Protein AF-A0A8B9V625-F1 (afdb_monomer_lite)

Structure (mmCIF, N/CA/C/O backbone):
data_AF-A0A8B9V625-F1
#
_entry.id   AF-A0A8B9V625-F1
#
loop_
_atom_site.group_PDB
_atom_site.id
_atom_site.type_symbol
_atom_site.label_atom_id
_atom_site.label_alt_id
_atom_site.label_comp_id
_atom_site.label_asym_id
_atom_site.label_entity_id
_atom_site.label_seq_id
_atom_site.pdbx_PDB_ins_code
_atom_site.Cartn_x
_atom_site.Cartn_y
_atom_site.Cartn_z
_atom_site.occupancy
_atom_site.B_iso_or_equiv
_atom_site.auth_seq_id
_atom_site.auth_comp_id
_atom_site.auth_asym_id
_atom_site.auth_atom_id
_atom_site.pdbx_PDB_model_num
ATOM 1 N N . GLU A 1 1 ? 0.213 2.146 -15.471 1.00 45.00 1 GLU A N 1
ATOM 2 C CA . GLU A 1 1 ? -1.157 2.420 -14.981 1.00 45.00 1 GLU A CA 1
ATOM 3 C C . GLU A 1 1 ? -1.192 2.139 -13.483 1.00 45.00 1 GLU A C 1
ATOM 5 O O . GLU A 1 1 ? -0.607 1.149 -13.054 1.00 45.00 1 GLU A O 1
ATOM 10 N N . ALA A 1 2 ? -1.809 3.013 -12.683 1.00 54.62 2 ALA A N 1
ATOM 11 C CA . ALA A 1 2 ? -1.932 2.799 -11.241 1.00 54.62 2 ALA A CA 1
ATOM 12 C C . ALA A 1 2 ? -3.237 2.050 -10.934 1.00 54.62 2 ALA A C 1
ATOM 14 O O . ALA A 1 2 ? -4.320 2.504 -11.299 1.00 54.62 2 ALA A O 1
ATOM 15 N N . ILE A 1 3 ? -3.130 0.909 -10.263 1.00 57.88 3 ILE A N 1
ATOM 16 C CA . ILE A 1 3 ? -4.243 0.092 -9.796 1.00 57.88 3 ILE A CA 1
ATOM 17 C C . ILE A 1 3 ? -4.506 0.445 -8.328 1.00 57.88 3 ILE A C 1
ATOM 19 O O . ILE A 1 3 ? -3.639 0.272 -7.468 1.00 57.88 3 ILE A O 1
ATOM 23 N N . LEU A 1 4 ? -5.706 0.951 -8.039 1.00 59.81 4 LEU A N 1
ATOM 24 C CA . LEU A 1 4 ? -6.179 1.161 -6.671 1.00 59.81 4 LEU A CA 1
ATOM 25 C C . LEU A 1 4 ? -6.813 -0.128 -6.137 1.00 59.81 4 LEU A C 1
ATOM 27 O O . LEU A 1 4 ? -7.756 -0.648 -6.730 1.00 59.81 4 LEU A O 1
ATOM 31 N N . PHE A 1 5 ? -6.343 -0.597 -4.986 1.00 55.97 5 PHE A N 1
ATOM 32 C CA . PHE A 1 5 ? -6.952 -1.680 -4.222 1.00 55.97 5 PHE A CA 1
ATOM 33 C C . PHE A 1 5 ? -7.506 -1.127 -2.905 1.00 55.97 5 PHE A C 1
ATOM 35 O O . PHE A 1 5 ? -6.763 -0.835 -1.971 1.00 55.97 5 PHE A O 1
ATOM 42 N N . GLY A 1 6 ? -8.830 -1.016 -2.817 1.00 57.84 6 GLY A N 1
ATOM 43 C CA . GLY A 1 6 ? -9.531 -0.616 -1.595 1.00 57.84 6 GLY A CA 1
ATOM 44 C C . GLY A 1 6 ? -9.847 0.879 -1.486 1.00 57.84 6 GLY A C 1
ATOM 45 O O . GLY A 1 6 ? -9.318 1.724 -2.204 1.00 57.84 6 GLY A O 1
ATOM 46 N N . GLU A 1 7 ? -10.772 1.191 -0.582 1.00 56.16 7 GLU A N 1
ATOM 47 C CA . GLU A 1 7 ? -11.321 2.529 -0.371 1.00 56.16 7 GLU A CA 1
ATOM 48 C C . GLU A 1 7 ? -10.498 3.273 0.696 1.00 56.16 7 GLU A C 1
ATOM 50 O O . GLU A 1 7 ? -10.588 2.961 1.884 1.00 56.16 7 GLU A O 1
ATOM 55 N N . LEU A 1 8 ? -9.701 4.267 0.275 1.00 58.38 8 LEU A N 1
ATOM 56 C CA . LEU A 1 8 ? -8.756 5.008 1.137 1.00 58.38 8 LEU A CA 1
ATOM 57 C C . LEU A 1 8 ? -9.411 5.640 2.380 1.00 58.38 8 LEU A C 1
ATOM 59 O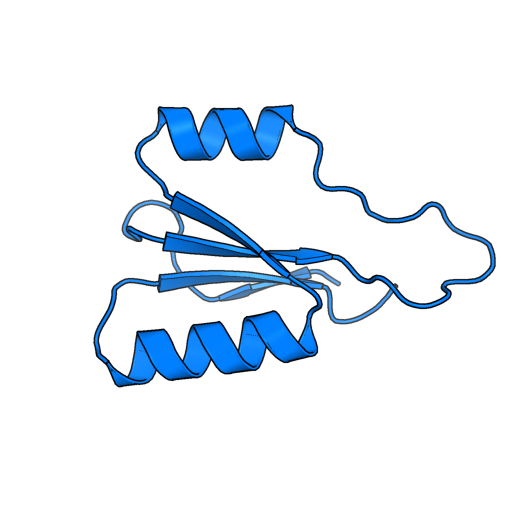 O . LEU A 1 8 ? -8.764 5.812 3.409 1.00 58.38 8 LEU A O 1
ATOM 63 N N . ASN A 1 9 ? -10.704 5.958 2.297 1.00 54.91 9 ASN A N 1
ATOM 64 C CA . ASN A 1 9 ? -11.444 6.674 3.338 1.00 54.91 9 ASN A CA 1
ATOM 65 C C . ASN A 1 9 ? -11.854 5.795 4.537 1.00 54.91 9 ASN A C 1
ATOM 67 O O . ASN A 1 9 ? -12.327 6.327 5.537 1.00 54.91 9 ASN A O 1
ATOM 71 N N . ASN A 1 10 ? -11.706 4.467 4.456 1.00 58.66 10 ASN A N 1
ATOM 72 C CA . ASN A 1 10 ? -12.113 3.530 5.518 1.00 58.66 10 ASN A CA 1
ATOM 73 C C . ASN A 1 10 ? -10.973 2.583 5.942 1.00 58.66 10 ASN A C 1
ATOM 75 O O . ASN A 1 10 ? -11.203 1.576 6.617 1.00 58.66 10 ASN A O 1
ATOM 79 N N . THR A 1 11 ? -9.743 2.886 5.530 1.00 62.50 11 THR A N 1
ATOM 80 C CA . THR A 1 11 ? -8.546 2.080 5.797 1.00 62.50 11 THR A CA 1
ATOM 81 C C . THR A 1 11 ? -7.645 2.750 6.821 1.00 62.50 11 THR A C 1
ATOM 83 O O . THR A 1 11 ? -7.402 3.950 6.758 1.00 62.50 11 THR A O 1
ATOM 86 N N . LEU A 1 12 ? -7.140 1.954 7.765 1.00 64.06 12 LEU A N 1
ATOM 87 C CA . LEU A 1 12 ? -6.201 2.412 8.797 1.00 64.06 12 LEU A CA 1
ATOM 88 C C . LEU A 1 12 ? -4.770 2.511 8.252 1.00 64.06 12 LEU A C 1
ATOM 90 O O . LEU A 1 12 ? -3.973 3.306 8.741 1.00 64.06 12 LEU A O 1
ATOM 94 N N . LEU A 1 13 ? -4.469 1.721 7.217 1.00 65.25 13 LEU A N 1
ATOM 95 C CA . LEU A 1 13 ? -3.162 1.643 6.582 1.00 65.25 13 LEU A CA 1
ATOM 96 C C . LEU A 1 13 ? -3.313 1.728 5.062 1.00 65.25 13 LEU A C 1
ATOM 98 O O . LEU A 1 13 ? -4.106 0.985 4.480 1.00 65.25 13 LEU A O 1
ATOM 102 N N . THR A 1 14 ? -2.536 2.603 4.428 1.00 73.62 14 THR A N 1
ATOM 103 C CA . THR A 1 14 ? -2.417 2.700 2.970 1.00 73.62 14 THR A CA 1
ATOM 104 C C . THR A 1 14 ? -1.001 2.345 2.525 1.00 73.62 14 THR A C 1
ATOM 106 O O . THR A 1 14 ? -0.032 2.997 2.915 1.00 73.62 14 THR A O 1
ATOM 109 N N . LEU A 1 15 ? -0.880 1.330 1.672 1.00 68.62 15 LEU A N 1
ATOM 110 C CA . LEU A 1 15 ? 0.372 0.943 1.023 1.00 68.62 15 LEU A CA 1
ATOM 111 C C . LEU A 1 15 ? 0.496 1.649 -0.323 1.00 68.62 15 LEU A C 1
ATOM 113 O O . LEU A 1 15 ? -0.326 1.446 -1.212 1.00 68.62 15 LEU A O 1
ATOM 117 N N . ILE A 1 16 ? 1.522 2.476 -0.489 1.00 68.75 16 ILE A N 1
ATOM 118 C CA . ILE A 1 16 ? 1.798 3.135 -1.765 1.00 68.75 16 ILE A CA 1
ATOM 119 C C . ILE A 1 16 ? 3.056 2.524 -2.363 1.00 68.75 16 ILE A C 1
ATOM 121 O O . ILE A 1 16 ? 4.080 2.394 -1.692 1.00 68.75 16 ILE A O 1
ATOM 125 N N . THR A 1 17 ? 2.995 2.156 -3.636 1.00 68.44 17 THR A N 1
ATOM 126 C CA . THR A 1 17 ? 4.152 1.583 -4.318 1.00 68.44 17 THR A CA 1
ATOM 127 C C . THR A 1 17 ? 5.023 2.629 -4.980 1.00 68.44 17 THR A C 1
ATOM 129 O O . THR A 1 17 ? 4.499 3.509 -5.663 1.00 68.44 17 THR A O 1
ATOM 132 N N . PHE A 1 18 ? 6.337 2.442 -4.895 1.00 64.25 18 PHE A N 1
ATOM 133 C CA . PHE A 1 18 ? 7.311 3.121 -5.738 1.00 64.25 18 PHE A C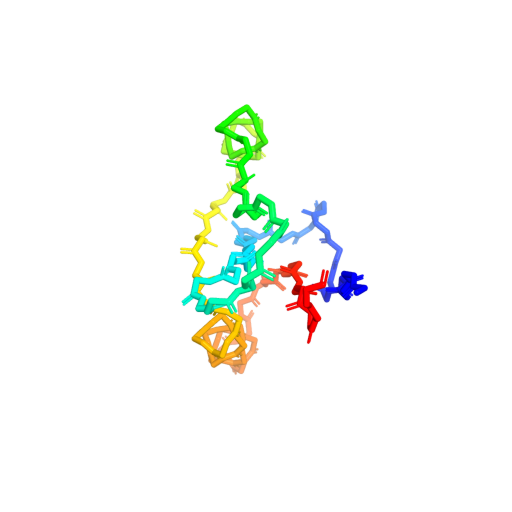A 1
ATOM 134 C C . PHE A 1 18 ? 8.135 2.134 -6.529 1.00 64.25 18 PHE A C 1
ATOM 136 O O . PHE A 1 18 ? 8.719 1.203 -5.979 1.00 64.25 18 PHE A O 1
ATOM 143 N N . ILE A 1 19 ? 8.185 2.337 -7.841 1.00 58.97 19 ILE A N 1
ATOM 144 C CA . ILE A 1 19 ? 9.014 1.512 -8.704 1.00 58.97 19 ILE A CA 1
ATOM 145 C C . ILE A 1 19 ? 10.449 2.005 -8.578 1.00 58.97 19 ILE A C 1
ATOM 147 O O . ILE A 1 19 ? 10.844 2.993 -9.190 1.00 58.97 19 ILE A O 1
ATOM 151 N N . SER A 1 20 ? 11.236 1.294 -7.777 1.00 53.53 20 SER A N 1
ATOM 152 C CA . SER A 1 20 ? 12.686 1.447 -7.711 1.00 53.53 20 SER A CA 1
ATOM 153 C C . SER A 1 20 ? 13.372 0.292 -8.455 1.00 53.53 20 SER A C 1
ATOM 155 O O . SER A 1 20 ? 13.885 -0.629 -7.823 1.00 53.53 20 SER A O 1
ATOM 157 N N . ASN A 1 21 ? 13.338 0.298 -9.793 1.00 48.22 21 ASN A N 1
ATOM 158 C CA . ASN A 1 21 ? 14.334 -0.361 -10.662 1.00 48.22 21 ASN A CA 1
ATOM 159 C C . ASN A 1 21 ? 14.135 0.053 -12.134 1.00 48.22 21 ASN A C 1
ATOM 161 O O . ASN A 1 21 ? 13.046 0.501 -12.485 1.00 48.22 21 ASN A O 1
ATOM 165 N N . PRO A 1 22 ? 15.199 0.045 -12.961 1.00 49.94 22 PRO A N 1
ATOM 166 C CA . PRO A 1 22 ? 15.589 1.185 -13.768 1.00 49.94 22 PRO A CA 1
ATOM 167 C C . PRO A 1 22 ? 14.618 1.390 -14.926 1.00 49.94 22 PRO A C 1
ATOM 169 O O . PRO A 1 22 ? 14.795 0.833 -16.009 1.00 49.94 22 PRO A O 1
ATOM 172 N N . CYS A 1 23 ? 13.641 2.271 -14.747 1.00 49.75 23 CYS A N 1
ATOM 173 C CA . CYS A 1 23 ? 13.050 2.933 -15.895 1.00 49.75 23 CYS A CA 1
ATOM 174 C C . CYS A 1 23 ? 14.035 3.971 -16.403 1.00 49.75 23 CYS A C 1
ATOM 176 O O . CYS A 1 23 ? 14.023 5.153 -16.076 1.00 49.75 23 CYS A O 1
ATOM 178 N N . PHE A 1 24 ? 14.980 3.429 -17.167 1.00 46.28 24 PHE A N 1
ATOM 179 C CA . PHE A 1 24 ? 15.879 4.139 -18.043 1.00 46.28 24 PHE A CA 1
ATOM 180 C C . PHE A 1 24 ? 15.034 5.140 -18.845 1.00 46.28 24 PHE A C 1
ATOM 182 O O . PHE A 1 24 ? 14.230 4.746 -19.685 1.00 46.28 24 PHE A O 1
ATOM 189 N N . PHE A 1 25 ? 15.221 6.427 -18.533 1.00 51.16 25 PHE A N 1
ATOM 190 C CA . PHE A 1 25 ? 14.765 7.621 -19.258 1.00 51.16 25 PHE A CA 1
ATOM 191 C C . PHE A 1 25 ? 13.540 8.409 -18.753 1.00 51.16 25 PHE A C 1
ATOM 193 O O . PHE A 1 25 ? 13.373 9.543 -19.198 1.00 51.16 25 PHE A O 1
ATOM 200 N N . LEU A 1 26 ? 12.737 7.939 -17.796 1.00 43.19 26 LEU A N 1
ATOM 201 C CA . LEU A 1 26 ? 11.663 8.769 -17.220 1.00 43.19 26 LEU A CA 1
ATOM 202 C C . LEU A 1 26 ? 11.784 8.781 -15.699 1.00 43.19 26 LEU A C 1
ATOM 204 O O . LEU A 1 26 ? 12.008 7.743 -15.089 1.00 43.19 26 LEU A O 1
ATOM 208 N N . LEU A 1 27 ? 11.740 9.992 -15.139 1.00 42.50 27 LEU A N 1
ATOM 209 C CA . LEU A 1 27 ? 11.987 10.346 -13.738 1.00 42.50 27 LEU A CA 1
ATOM 210 C C . LEU A 1 27 ? 11.499 9.264 -12.761 1.00 42.50 27 LEU A C 1
ATOM 212 O O . LEU A 1 27 ? 10.403 8.737 -12.976 1.00 42.50 27 LEU A O 1
ATOM 216 N N . PRO A 1 28 ? 12.257 8.957 -11.684 1.00 52.28 28 PRO A N 1
ATOM 217 C CA . PRO A 1 28 ? 11.733 8.109 -10.626 1.00 52.28 28 PRO A CA 1
ATOM 218 C C . PRO A 1 28 ? 10.383 8.695 -10.234 1.00 52.28 28 PRO A C 1
ATOM 220 O O . PRO A 1 28 ? 10.285 9.882 -9.912 1.00 52.28 28 PRO A O 1
ATOM 223 N N . LEU A 1 29 ? 9.322 7.887 -10.323 1.00 55.31 29 LEU A N 1
ATOM 224 C CA . LEU A 1 29 ? 8.124 8.230 -9.582 1.00 55.31 29 LEU A CA 1
ATOM 225 C C . LEU A 1 29 ? 8.669 8.371 -8.152 1.00 55.31 29 LEU A C 1
ATOM 227 O O . LEU A 1 29 ? 9.351 7.479 -7.663 1.00 55.31 29 LEU A O 1
ATOM 231 N N . GLU A 1 30 ? 8.467 9.507 -7.513 1.00 62.88 30 GLU A N 1
ATOM 232 C CA . GLU A 1 30 ? 8.664 9.659 -6.077 1.00 62.88 30 GLU A CA 1
ATOM 233 C C . GLU A 1 30 ? 7.321 10.116 -5.533 1.00 62.88 30 GLU A C 1
ATOM 235 O O . GLU A 1 30 ? 6.661 10.956 -6.157 1.00 62.88 30 GLU A O 1
ATOM 240 N N . VAL A 1 31 ? 6.856 9.542 -4.417 1.00 69.50 31 VAL A N 1
ATOM 241 C CA . VAL A 1 31 ? 5.615 10.042 -3.823 1.00 69.50 31 VAL A CA 1
ATOM 242 C C . VAL A 1 31 ? 6.029 11.368 -3.222 1.00 69.50 31 VAL A C 1
ATOM 244 O O . VAL A 1 31 ? 6.946 11.398 -2.393 1.00 69.50 31 VAL A O 1
ATOM 247 N N . PRO A 1 32 ? 5.392 12.471 -3.624 1.00 76.75 32 PRO A N 1
ATOM 248 C CA . PRO A 1 32 ? 5.684 13.738 -3.000 1.00 76.75 32 PRO A CA 1
ATOM 249 C C . PRO A 1 32 ? 5.357 13.623 -1.509 1.00 76.75 32 PRO A C 1
ATOM 251 O O . PRO A 1 32 ? 4.302 13.113 -1.119 1.00 76.75 32 PRO A O 1
ATOM 254 N N . SER A 1 33 ? 6.268 14.103 -0.665 1.00 77.44 33 SER A N 1
ATOM 255 C CA . SER A 1 33 ? 6.114 14.068 0.794 1.00 77.44 33 SER A CA 1
ATOM 256 C C . SER A 1 33 ? 4.804 14.710 1.250 1.00 77.44 33 SER A C 1
ATOM 258 O O . SER A 1 33 ? 4.172 14.208 2.172 1.00 77.44 33 SER A O 1
ATOM 260 N N . SER A 1 34 ? 4.316 15.725 0.530 1.00 81.00 34 SER A N 1
ATOM 261 C CA . SER A 1 34 ? 3.016 16.356 0.771 1.00 81.00 34 SER A CA 1
ATOM 262 C C . SER A 1 34 ? 1.837 15.378 0.733 1.00 81.00 34 SER A C 1
ATOM 264 O O . SER A 1 34 ? 0.899 15.535 1.514 1.00 81.00 34 SER A O 1
ATOM 266 N N . THR A 1 35 ? 1.874 14.349 -0.119 1.00 79.75 35 THR A N 1
ATOM 267 C CA . THR A 1 35 ? 0.846 13.299 -0.158 1.00 79.75 35 THR A CA 1
ATOM 268 C C . THR A 1 35 ? 0.945 12.390 1.063 1.00 79.75 35 THR A C 1
ATOM 270 O O . THR A 1 35 ? -0.079 12.081 1.672 1.00 79.75 35 THR A O 1
ATOM 273 N N . VAL A 1 36 ? 2.160 12.005 1.467 1.00 80.94 36 VAL A N 1
ATOM 274 C CA . VAL A 1 36 ? 2.380 11.203 2.687 1.00 80.94 36 VAL A CA 1
ATOM 275 C C . VAL A 1 36 ? 1.910 11.964 3.918 1.00 80.94 36 VAL A C 1
ATOM 277 O O . VAL A 1 36 ? 1.192 11.415 4.749 1.00 80.94 36 VAL A O 1
ATOM 280 N N . ASP A 1 37 ? 2.288 13.233 4.022 1.00 83.75 37 ASP A N 1
ATOM 281 C CA . ASP A 1 37 ? 1.971 14.088 5.159 1.00 83.75 37 ASP A CA 1
ATOM 282 C C . ASP A 1 37 ? 0.474 14.381 5.230 1.00 83.75 37 ASP A C 1
ATOM 284 O O . ASP A 1 37 ? -0.106 14.370 6.316 1.00 83.75 37 ASP A O 1
ATOM 288 N N . TYR A 1 38 ? -0.179 14.580 4.080 1.00 83.75 38 TYR A N 1
ATOM 289 C CA . TYR A 1 38 ? -1.631 14.704 4.012 1.00 83.75 38 TYR A CA 1
ATOM 290 C C . TYR A 1 38 ? -2.319 13.444 4.541 1.00 83.75 38 TYR A C 1
ATOM 292 O O . TYR A 1 38 ? -3.179 13.540 5.413 1.00 83.75 38 TYR A O 1
ATOM 300 N N . LEU A 1 39 ? -1.928 12.259 4.070 1.00 81.81 39 LEU A N 1
ATOM 301 C CA . LEU A 1 39 ? -2.522 10.997 4.517 1.00 81.81 39 LEU A CA 1
ATOM 302 C C . LEU A 1 39 ? -2.280 10.759 6.017 1.00 81.81 39 LEU A C 1
ATOM 304 O O . LEU A 1 39 ? -3.234 10.513 6.757 1.00 81.81 39 LEU A O 1
ATOM 308 N N . LYS A 1 40 ? -1.048 10.969 6.497 1.00 82.75 40 LYS A N 1
ATOM 309 C CA . LYS A 1 40 ? -0.705 10.879 7.927 1.00 82.75 40 LYS A CA 1
ATOM 310 C C . LYS A 1 40 ? -1.516 11.849 8.782 1.00 82.75 40 LYS A C 1
ATOM 312 O O . LYS A 1 40 ? -2.007 11.472 9.843 1.00 82.75 40 LYS A O 1
ATOM 317 N N . LYS A 1 41 ? -1.704 13.088 8.319 1.00 86.62 41 LYS A N 1
ATOM 318 C CA . LYS A 1 41 ? -2.520 14.097 9.013 1.00 86.62 41 LYS A CA 1
ATOM 319 C C . LYS A 1 41 ? -3.994 13.694 9.106 1.00 86.62 41 LYS A C 1
ATOM 321 O O . LYS A 1 41 ? -4.653 14.061 10.074 1.00 86.62 41 LYS A O 1
ATOM 326 N N . ASN A 1 42 ? -4.496 12.931 8.138 1.00 84.12 42 ASN A N 1
ATOM 327 C CA . ASN A 1 42 ? -5.847 12.370 8.160 1.00 84.12 42 ASN A CA 1
ATOM 328 C C . ASN A 1 42 ? -5.948 11.062 8.973 1.00 84.12 42 ASN A C 1
ATOM 330 O O 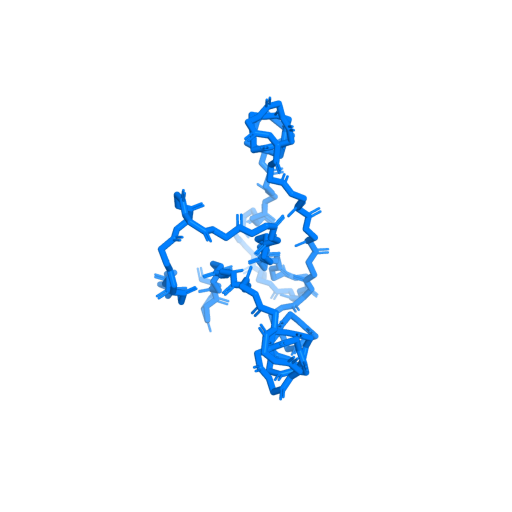. ASN A 1 42 ? -6.987 10.409 8.944 1.00 84.12 42 ASN A O 1
ATOM 334 N N . GLY A 1 43 ? -4.900 10.681 9.714 1.00 82.44 43 GLY A N 1
ATOM 335 C CA . GLY A 1 43 ? -4.890 9.479 10.553 1.00 82.44 43 GLY A CA 1
ATOM 336 C C . GLY A 1 43 ? -4.675 8.179 9.777 1.00 82.44 43 GLY A C 1
ATOM 337 O O . GLY A 1 43 ? -4.921 7.106 10.320 1.00 82.44 43 GLY A O 1
ATOM 338 N N . ILE A 1 44 ? -4.227 8.270 8.523 1.00 83.19 44 ILE A N 1
ATOM 339 C CA . ILE A 1 44 ? -3.924 7.121 7.673 1.00 83.19 44 ILE A CA 1
ATOM 340 C C . ILE A 1 44 ? -2.426 6.850 7.772 1.00 83.19 44 ILE A C 1
ATOM 342 O O . ILE A 1 44 ? -1.602 7.689 7.400 1.00 83.19 44 ILE A O 1
ATOM 346 N N . GLU A 1 45 ? -2.056 5.6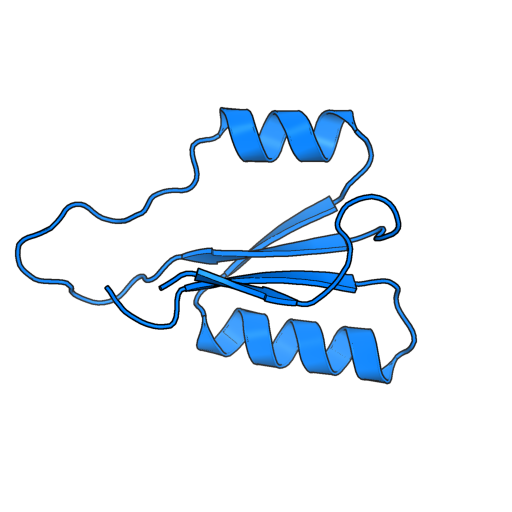73 8.265 1.00 82.69 45 GLU A N 1
ATOM 347 C CA . GLU A 1 45 ? -0.659 5.258 8.267 1.00 82.69 45 GLU A CA 1
ATOM 348 C C . GLU A 1 45 ? -0.238 4.892 6.835 1.00 82.69 45 GLU A C 1
ATOM 350 O O . GLU A 1 45 ? -0.936 4.158 6.135 1.00 82.69 45 GLU A O 1
ATOM 355 N N . VAL A 1 46 ? 0.882 5.449 6.367 1.00 84.31 46 VAL A N 1
ATOM 356 C CA . VAL A 1 46 ? 1.355 5.267 4.988 1.00 84.31 46 VAL A CA 1
ATOM 357 C C . VAL A 1 46 ? 2.668 4.519 4.987 1.00 84.31 46 VAL A C 1
ATOM 359 O O . VAL A 1 46 ? 3.641 4.967 5.599 1.00 84.31 46 VAL A O 1
ATOM 362 N N . VAL A 1 47 ? 2.706 3.427 4.230 1.00 83.88 47 VAL A N 1
ATOM 363 C CA . VAL A 1 47 ? 3.912 2.632 4.014 1.00 83.88 47 VAL A CA 1
ATOM 364 C C . VAL A 1 47 ? 4.254 2.682 2.535 1.00 83.88 47 VAL A C 1
ATOM 366 O O . VAL A 1 47 ? 3.413 2.401 1.682 1.00 83.88 47 VAL A O 1
ATOM 369 N N . VAL A 1 48 ? 5.491 3.070 2.236 1.00 82.75 48 VAL A N 1
ATOM 370 C CA . VAL A 1 48 ? 5.977 3.233 0.868 1.00 82.75 48 VAL A CA 1
ATOM 371 C C . VAL A 1 48 ? 6.962 2.112 0.555 1.00 82.75 48 VAL A C 1
ATOM 373 O O . VAL A 1 48 ? 8.013 2.031 1.188 1.00 82.75 48 VAL A O 1
ATOM 376 N N . LEU A 1 49 ? 6.617 1.226 -0.383 1.00 82.25 49 LEU A N 1
ATOM 377 C CA . LEU A 1 49 ? 7.394 0.017 -0.698 1.00 82.25 49 LEU A CA 1
ATOM 378 C C . LEU A 1 49 ? 7.544 -0.189 -2.207 1.00 82.25 49 LEU A C 1
ATOM 380 O O . LEU A 1 49 ? 6.799 0.372 -3.002 1.00 82.25 49 LEU A O 1
ATOM 384 N N . GLN A 1 50 ? 8.483 -1.043 -2.614 1.00 79.81 50 GLN A N 1
ATOM 385 C CA . GLN A 1 50 ? 8.510 -1.566 -3.982 1.00 79.81 50 GLN A CA 1
ATOM 386 C C . GLN A 1 50 ? 7.226 -2.361 -4.256 1.00 79.81 50 GLN A C 1
ATOM 388 O O . GLN A 1 50 ? 6.755 -3.061 -3.362 1.00 79.81 50 GLN A O 1
ATOM 393 N N . THR A 1 51 ? 6.692 -2.294 -5.479 1.00 79.50 51 THR A N 1
ATOM 394 C CA . THR A 1 51 ? 5.423 -2.939 -5.862 1.00 79.50 51 THR A CA 1
ATOM 395 C C . THR A 1 51 ? 5.299 -4.390 -5.394 1.00 79.50 51 THR A C 1
ATOM 397 O O . THR A 1 51 ? 4.308 -4.723 -4.756 1.00 79.50 51 THR A O 1
ATOM 400 N N . GLU A 1 52 ? 6.308 -5.236 -5.619 1.00 81.62 52 GLU A N 1
ATOM 401 C CA . GLU A 1 52 ? 6.290 -6.648 -5.192 1.00 81.62 52 GLU A CA 1
ATOM 402 C C . GLU A 1 52 ? 6.125 -6.791 -3.671 1.00 81.62 52 GLU A C 1
ATOM 404 O O . GLU A 1 52 ? 5.200 -7.450 -3.200 1.00 81.62 52 GLU A O 1
ATOM 409 N N . LYS A 1 53 ? 6.952 -6.078 -2.898 1.00 83.00 53 LYS A N 1
ATOM 410 C CA . LYS A 1 53 ? 6.891 -6.080 -1.428 1.00 83.00 53 LYS A CA 1
ATOM 411 C C . LYS A 1 53 ? 5.589 -5.491 -0.901 1.00 83.00 53 LYS A C 1
ATOM 413 O O . LYS A 1 53 ? 5.046 -5.967 0.086 1.00 83.00 53 LYS A O 1
ATOM 418 N N . ALA A 1 54 ? 5.080 -4.448 -1.549 1.00 84.19 54 ALA A N 1
ATOM 419 C CA . ALA A 1 54 ? 3.817 -3.841 -1.167 1.00 84.19 54 ALA A CA 1
ATOM 420 C C . ALA A 1 54 ? 2.650 -4.816 -1.356 1.00 84.19 54 ALA A C 1
ATOM 422 O O . ALA A 1 54 ? 1.728 -4.811 -0.546 1.00 84.19 54 ALA A O 1
ATOM 423 N N . VAL A 1 55 ? 2.670 -5.625 -2.425 1.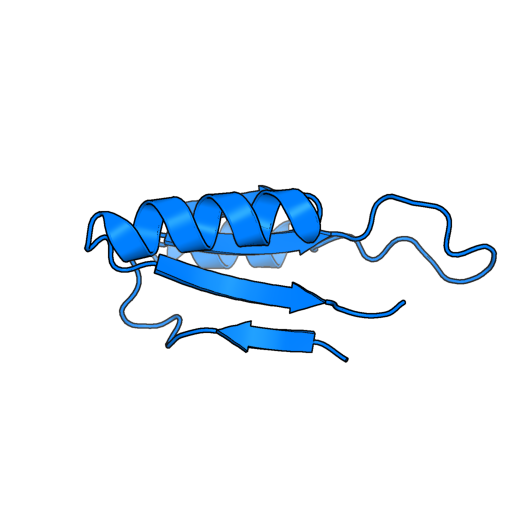00 84.25 55 VAL A N 1
ATOM 424 C CA . VAL A 1 55 ? 1.622 -6.619 -2.704 1.00 84.25 55 VAL A CA 1
ATOM 425 C C . VAL A 1 55 ? 1.683 -7.747 -1.680 1.00 84.25 55 VAL A C 1
ATOM 427 O O . VAL A 1 55 ? 0.643 -8.140 -1.153 1.00 84.25 55 VAL A O 1
ATOM 430 N N . GLU A 1 56 ? 2.882 -8.241 -1.365 1.00 86.94 56 GLU A N 1
ATOM 431 C CA . GLU A 1 56 ? 3.083 -9.228 -0.297 1.00 86.94 56 GLU A CA 1
ATOM 432 C C . GLU A 1 56 ? 2.524 -8.721 1.036 1.00 86.94 56 GLU A C 1
ATOM 434 O O . GLU A 1 56 ? 1.721 -9.407 1.674 1.00 86.94 56 GLU A O 1
ATOM 439 N N . GLU A 1 57 ? 2.861 -7.486 1.406 1.00 86.50 57 GLU A N 1
ATOM 440 C CA . GLU A 1 57 ? 2.453 -6.920 2.688 1.00 86.50 57 GLU A CA 1
ATOM 441 C C . GLU A 1 57 ? 0.962 -6.585 2.741 1.00 86.50 57 GLU A C 1
ATOM 443 O O . GLU A 1 57 ? 0.294 -6.843 3.745 1.00 86.50 57 GLU A O 1
ATOM 448 N N . TYR A 1 58 ? 0.398 -6.097 1.634 1.00 86.06 58 TYR A N 1
ATOM 449 C CA . TYR A 1 58 ? -1.043 -5.912 1.493 1.00 86.06 58 TYR A CA 1
ATOM 450 C C . TYR A 1 58 ? -1.788 -7.228 1.695 1.00 86.06 58 TYR A C 1
ATOM 452 O O . TYR A 1 58 ? -2.716 -7.291 2.501 1.00 86.06 58 TYR A O 1
ATOM 460 N N . ASN A 1 59 ? -1.359 -8.292 1.012 1.00 86.62 59 ASN A N 1
ATOM 461 C CA . ASN A 1 59 ? -1.989 -9.604 1.121 1.00 86.62 59 ASN A CA 1
ATOM 462 C C . ASN A 1 59 ? -1.862 -10.176 2.537 1.00 86.62 59 ASN A C 1
ATOM 464 O O . ASN A 1 59 ? -2.834 -10.723 3.058 1.00 86.62 59 ASN A O 1
ATOM 468 N N . ALA A 1 60 ? -0.708 -10.009 3.191 1.00 88.50 60 ALA A N 1
ATOM 469 C CA . ALA A 1 60 ? -0.507 -10.440 4.573 1.00 88.50 60 ALA A CA 1
ATOM 470 C C . ALA A 1 60 ? -1.446 -9.710 5.551 1.00 88.50 60 ALA A C 1
ATOM 472 O O . ALA A 1 60 ? -2.034 -10.328 6.442 1.00 88.50 60 ALA A O 1
ATOM 473 N N . LEU A 1 61 ? -1.627 -8.400 5.380 1.00 86.38 61 LEU A N 1
ATOM 474 C CA . LEU A 1 61 ? -2.510 -7.588 6.219 1.00 86.38 61 LEU A CA 1
ATOM 475 C C . LEU A 1 61 ? -3.991 -7.863 5.946 1.00 86.38 61 LEU A C 1
ATOM 477 O O . LEU A 1 61 ? -4.771 -8.012 6.891 1.00 86.38 61 LEU A O 1
ATOM 481 N N . ALA A 1 62 ? -4.366 -8.003 4.676 1.00 84.50 62 ALA A N 1
ATOM 482 C CA . ALA A 1 62 ? -5.716 -8.371 4.268 1.00 84.50 62 ALA A CA 1
ATOM 483 C C . ALA A 1 62 ? -6.095 -9.764 4.798 1.00 84.50 62 ALA A C 1
ATOM 485 O O . ALA A 1 62 ? -7.178 -9.933 5.359 1.00 84.50 62 ALA A O 1
ATOM 486 N N . ALA A 1 63 ? -5.182 -10.740 4.726 1.00 87.62 63 ALA A N 1
ATOM 487 C CA . ALA A 1 63 ? -5.385 -12.082 5.280 1.00 87.62 63 ALA A CA 1
ATOM 488 C C . ALA A 1 63 ? -5.575 -12.076 6.806 1.00 87.62 63 ALA A C 1
ATOM 490 O O . ALA A 1 63 ? -6.287 -12.916 7.352 1.00 87.62 63 ALA A O 1
ATOM 491 N N . ARG A 1 64 ? -4.978 -11.102 7.503 1.00 86.75 64 ARG A N 1
ATOM 492 C CA . ARG A 1 64 ? -5.162 -10.882 8.947 1.00 86.75 64 ARG A CA 1
ATOM 493 C C . ARG A 1 64 ? -6.455 -10.131 9.293 1.00 86.75 64 ARG A C 1
ATOM 495 O O . ARG A 1 64 ? -6.710 -9.900 10.473 1.00 86.75 64 ARG A O 1
ATOM 502 N N . GLY A 1 65 ? -7.254 -9.736 8.300 1.00 84.56 65 GLY A N 1
ATOM 503 C CA . GLY A 1 65 ? -8.481 -8.958 8.492 1.00 84.56 65 GLY A CA 1
ATOM 504 C C . GLY A 1 65 ? -8.238 -7.483 8.824 1.00 84.56 65 GLY A C 1
ATOM 505 O O . GLY A 1 65 ? -9.146 -6.802 9.302 1.00 84.56 65 GLY A O 1
ATOM 506 N N . VAL A 1 66 ? -7.023 -6.973 8.597 1.00 84.25 66 VAL A N 1
ATOM 507 C CA . VAL A 1 66 ? -6.717 -5.550 8.770 1.00 84.25 66 VAL A CA 1
ATOM 508 C C . VAL A 1 66 ? -7.374 -4.769 7.634 1.00 84.25 66 VAL A C 1
ATOM 510 O O . VAL A 1 66 ? -7.289 -5.155 6.470 1.00 84.25 66 VAL A O 1
ATOM 513 N N . LYS A 1 67 ? -8.008 -3.639 7.960 1.00 83.12 67 LYS A N 1
ATOM 514 C CA . LYS A 1 67 ? -8.523 -2.701 6.955 1.00 83.12 67 LYS A CA 1
ATOM 515 C C . LYS A 1 67 ? -7.361 -1.970 6.283 1.00 83.12 67 LYS A C 1
ATOM 517 O O . LYS A 1 67 ? -6.960 -0.892 6.729 1.00 83.12 67 LYS A O 1
ATOM 522 N N . VAL A 1 68 ? -6.835 -2.580 5.227 1.00 83.81 68 VAL A N 1
ATOM 523 C CA . VAL A 1 68 ? -5.711 -2.084 4.433 1.00 83.81 68 VAL A CA 1
ATOM 524 C C . VAL A 1 68 ? -6.167 -1.667 3.032 1.00 83.81 68 VAL A C 1
ATOM 526 O O . VAL A 1 68 ? -6.966 -2.351 2.392 1.00 83.81 68 VAL A O 1
ATOM 529 N N . GLY A 1 69 ? -5.673 -0.520 2.574 1.00 83.94 69 GLY A N 1
ATOM 530 C CA . GLY A 1 69 ? -5.824 -0.018 1.210 1.00 83.94 69 GLY A CA 1
ATOM 531 C C . GLY A 1 69 ? -4.458 0.058 0.539 1.00 83.94 69 GLY A C 1
ATOM 532 O O . GLY A 1 69 ? -3.431 0.094 1.217 1.00 83.94 69 GLY A O 1
ATOM 533 N N . GLY A 1 70 ? -4.412 0.085 -0.787 1.00 81.12 70 GLY A N 1
ATOM 534 C CA . GLY A 1 70 ? -3.150 0.260 -1.486 1.00 81.12 70 GLY A CA 1
ATOM 535 C C . GLY A 1 70 ? -3.275 0.827 -2.890 1.00 81.12 70 GLY A C 1
ATOM 536 O O . GLY A 1 70 ? -4.268 0.629 -3.584 1.00 81.12 70 GLY A O 1
ATOM 537 N N . VAL A 1 71 ? -2.242 1.556 -3.296 1.00 81.12 71 VAL A N 1
ATOM 538 C CA . VAL A 1 71 ? -2.086 2.132 -4.631 1.00 81.12 71 VAL A CA 1
ATOM 539 C C . VAL A 1 71 ? -0.842 1.514 -5.248 1.00 81.12 71 VAL A C 1
ATOM 541 O O . VAL A 1 71 ? 0.269 1.752 -4.770 1.00 81.12 71 VAL A O 1
ATOM 544 N N . PHE A 1 72 ? -1.043 0.726 -6.301 1.00 79.00 72 PHE A N 1
ATOM 545 C CA . PHE A 1 72 ? -0.002 -0.072 -6.933 1.00 79.00 72 PHE A CA 1
ATOM 546 C C . PHE A 1 72 ? 0.225 0.388 -8.363 1.00 79.00 72 PHE A C 1
ATOM 548 O O . PHE A 1 72 ? -0.682 0.353 -9.185 1.00 79.00 72 PHE A O 1
ATOM 555 N N . HIS A 1 73 ? 1.444 0.790 -8.688 1.00 69.75 73 HIS A N 1
ATOM 556 C CA . HIS A 1 73 ? 1.858 1.083 -10.054 1.00 69.75 73 HIS A CA 1
ATOM 557 C C . HIS A 1 73 ? 2.494 -0.179 -10.640 1.00 69.75 73 HIS A C 1
ATOM 559 O O . HIS A 1 73 ? 3.477 -0.693 -10.098 1.00 69.75 73 HIS A O 1
ATOM 565 N N . SER A 1 74 ? 1.880 -0.721 -11.694 1.00 63.72 74 SER A N 1
ATOM 566 C CA . SER A 1 74 ? 2.270 -1.998 -12.317 1.00 63.72 74 SER A CA 1
ATOM 567 C C . SER A 1 74 ? 3.196 -1.840 -13.526 1.00 63.72 74 SER A C 1
ATOM 569 O O . SER A 1 74 ? 3.759 -2.821 -14.003 1.00 63.72 74 SER A O 1
ATOM 571 N N . THR A 1 75 ? 3.361 -0.617 -14.025 1.00 62.91 75 THR A N 1
ATOM 572 C CA . THR A 1 75 ? 4.226 -0.279 -15.164 1.00 62.91 75 THR A CA 1
ATOM 573 C C . THR A 1 75 ? 5.143 0.856 -14.757 1.00 62.91 75 THR A C 1
ATOM 575 O O . THR A 1 75 ? 4.845 1.509 -13.778 1.00 62.91 75 THR A O 1
ATOM 578 N N . CYS A 1 76 ? 6.194 1.160 -15.507 1.00 58.88 76 CYS A N 1
ATOM 579 C CA . CYS A 1 76 ? 6.608 2.558 -15.612 1.00 58.88 76 CYS A CA 1
ATOM 580 C C . CYS A 1 76 ? 5.737 3.247 -16.672 1.00 58.88 76 CYS A C 1
ATOM 582 O O . CYS A 1 76 ? 5.556 4.467 -16.548 1.00 58.88 76 CYS A O 1
#

Foldseek 3Di:
DKDKFADLLPAQEEEEEWAPDDPPPDDGPDPPVVVCVVSVVVNYHYDYYHQVVSVVVQVVCVVVVHRYIYIHDPDD

pLDDT: mean 71.67, std 13.79, range [42.5, 88.5]

InterPro domains:
  IPR007523 NDUFAF3/Mth938 domain-containing protein [PF04430] (30-73)
  IPR036748 MTH938-like superfamily [G3DSA:3.40.1230.10] (26-76)
  IPR036748 MTH938-like superfamily [SSF64076] (29-76)

Secondary structure (DSSP, 8-state):
-EEEES-GGG-SEEEEE---S--TTS------HHHHHHHHHTT-EEEEE-HHHHHHHHHHHHHTT--EEEEEE---

Sequence (76 aa):
EAILFGELNNTLLTLITFISNPCFFLLPLEVPSSTVDYLKKNGIEVVVLQTEKAVEEYNALAARGVKVGGVFHSTC

Organism: NCBI:txid75864

Radius of gyra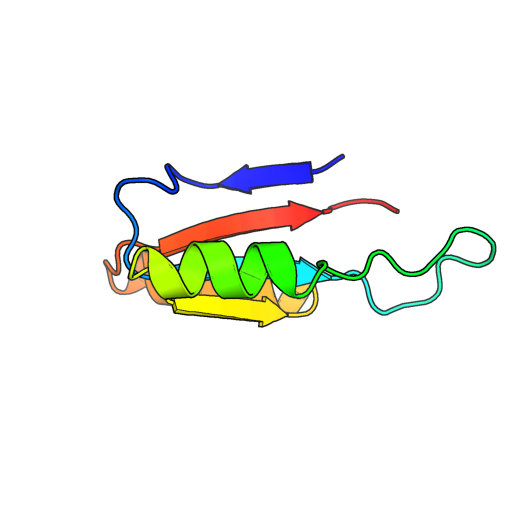tion: 12.48 Å; chains: 1; bounding box: 28×28×30 Å